Protein AF-A0A7X7BAK9-F1 (afdb_monomer)

Sequence (176 aa):
MTFFARQEAARRRTRVLLVYYAAAVVLIVCAFYLASRAIVALVTESARDESREMSGRGRASIQVFAWDPLWLLVTAGVSAAVIGGGTLYRRASLAEGGAAVARSAGGREIVSGRADGFLERRLLNIVEEVALASGVPVPRVFVLEQEPGINAFAAGFSLHDAAVTVTRGALERLTR

Radius of gyration: 28.17 Å; Cα contacts (8 Å, |Δi|>4): 163; chains: 1; bounding box: 62×34×82 Å

Foldseek 3Di:
DDPVVVVVVVVVVVVVVVVVVVVVLVVVLVVVLLVVLVVVLVVVVVVCVVPDPDDDDDPSPPRSPPDDPVSSCVSVVVSCCVVVVVVVVVCVCCVLKFVSVCVVVVWDWDDPVRQDDDLSNVVQVVLVVVCVVVVAPRATETEAAPDLDFDKDWIGPDRVSIYIYTYPNNSPVPPD

pLDDT: mean 79.22, std 14.95, range [40.81, 96.19]

Structure (mmCIF, N/CA/C/O backbone):
data_AF-A0A7X7BAK9-F1
#
_entry.id   AF-A0A7X7BAK9-F1
#
loop_
_atom_site.group_PDB
_atom_site.id
_atom_site.type_symbol
_atom_site.label_atom_id
_atom_site.label_alt_id
_atom_site.label_comp_id
_atom_site.label_asym_id
_atom_site.label_entity_id
_atom_site.label_seq_id
_atom_site.pdbx_PDB_ins_code
_atom_site.Cartn_x
_atom_site.Cartn_y
_atom_site.Cartn_z
_atom_site.occupancy
_atom_site.B_iso_or_equiv
_atom_site.auth_seq_id
_atom_site.auth_comp_id
_atom_site.auth_asym_id
_atom_site.auth_atom_id
_atom_site.pdbx_PDB_model_num
ATOM 1 N N . MET A 1 1 ? -28.292 -7.022 -6.785 1.00 49.88 1 MET A N 1
ATOM 2 C CA . MET A 1 1 ? -27.016 -7.366 -7.459 1.00 49.88 1 MET A CA 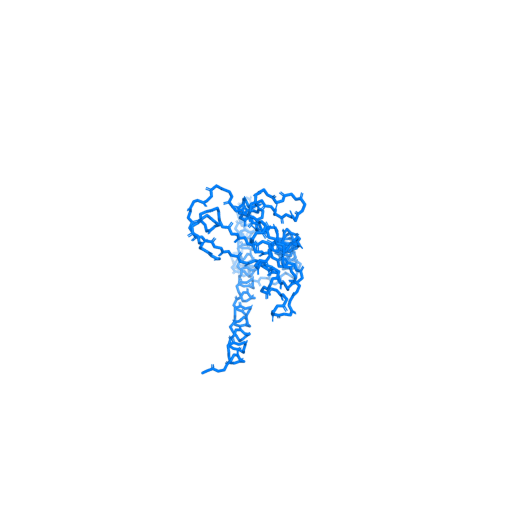1
ATOM 3 C C . MET A 1 1 ? -26.162 -8.184 -6.498 1.00 49.88 1 MET A C 1
ATOM 5 O O . MET A 1 1 ? -25.960 -7.733 -5.379 1.00 49.88 1 MET A O 1
ATOM 9 N N . THR A 1 2 ? -25.723 -9.380 -6.892 1.00 63.78 2 THR A N 1
ATOM 10 C CA . THR A 1 2 ? -25.010 -10.347 -6.034 1.00 63.78 2 THR A CA 1
ATOM 11 C C . THR A 1 2 ? -23.509 -10.028 -5.920 1.00 63.78 2 THR A C 1
ATOM 13 O O . THR A 1 2 ? -22.900 -9.512 -6.856 1.00 63.78 2 THR A O 1
ATOM 16 N N . PHE A 1 3 ? -22.900 -10.330 -4.767 1.00 65.94 3 PHE A N 1
ATOM 17 C CA . PHE A 1 3 ? -21.479 -10.088 -4.440 1.00 65.94 3 PHE A CA 1
ATOM 18 C C . PHE A 1 3 ? -20.498 -10.626 -5.505 1.00 65.94 3 PHE A C 1
ATOM 20 O O . PHE A 1 3 ? -19.506 -9.973 -5.833 1.00 65.94 3 PHE A O 1
ATOM 27 N N . PHE A 1 4 ? -20.836 -11.755 -6.129 1.00 63.31 4 PHE A N 1
ATOM 28 C CA . PHE A 1 4 ? -20.044 -12.393 -7.185 1.00 63.31 4 PHE A CA 1
ATOM 29 C C . PHE A 1 4 ? -19.929 -11.551 -8.468 1.00 63.31 4 PHE A C 1
ATOM 31 O O . PHE A 1 4 ? -18.852 -11.480 -9.060 1.00 63.31 4 PHE A O 1
ATOM 38 N N . ALA A 1 5 ? -20.975 -10.803 -8.838 1.00 65.88 5 ALA A N 1
ATOM 39 C CA . ALA A 1 5 ? -20.940 -9.923 -10.010 1.00 65.88 5 ALA A CA 1
ATOM 40 C C . ALA A 1 5 ? -19.950 -8.752 -9.836 1.00 65.88 5 ALA A C 1
ATOM 42 O O . ALA A 1 5 ? -19.354 -8.282 -10.808 1.00 65.88 5 ALA A O 1
ATOM 43 N N . ARG A 1 6 ? -19.712 -8.297 -8.592 1.00 61.19 6 ARG A N 1
ATOM 44 C CA . ARG A 1 6 ? -18.694 -7.270 -8.300 1.00 61.19 6 ARG A CA 1
ATOM 45 C C . ARG A 1 6 ? -17.269 -7.820 -8.432 1.00 61.19 6 ARG A C 1
ATOM 47 O O . ARG A 1 6 ? -16.398 -7.104 -8.922 1.00 61.19 6 ARG A O 1
ATOM 54 N N . GLN A 1 7 ? -17.029 -9.081 -8.060 1.00 60.50 7 GLN A N 1
ATOM 55 C CA . GLN A 1 7 ? -15.714 -9.716 -8.217 1.00 60.50 7 GLN A CA 1
ATOM 56 C C . GLN A 1 7 ? -15.350 -9.959 -9.690 1.00 60.50 7 GLN A C 1
ATOM 58 O O . GLN A 1 7 ? -14.201 -9.738 -10.080 1.00 60.50 7 GLN A O 1
ATOM 63 N N . GLU A 1 8 ? -16.307 -10.355 -10.531 1.00 60.88 8 GLU A N 1
ATOM 64 C CA . GLU A 1 8 ? -16.066 -10.529 -11.970 1.00 60.88 8 GLU A CA 1
ATOM 65 C C . GLU A 1 8 ? -15.833 -9.196 -12.693 1.00 60.88 8 GLU A C 1
ATOM 67 O O . GLU A 1 8 ? -14.899 -9.077 -13.495 1.00 6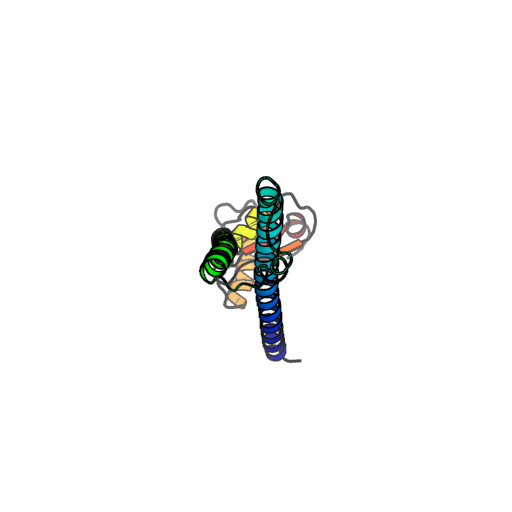0.88 8 GLU A O 1
ATOM 72 N N . ALA A 1 9 ? -16.609 -8.159 -12.355 1.00 62.00 9 ALA A N 1
ATOM 73 C CA . ALA A 1 9 ? -16.413 -6.814 -12.893 1.00 62.00 9 ALA A CA 1
ATOM 74 C C . ALA A 1 9 ? -15.030 -6.239 -12.534 1.00 62.00 9 ALA A C 1
ATOM 76 O O . ALA A 1 9 ? -14.388 -5.603 -13.378 1.00 62.00 9 ALA A O 1
ATOM 77 N N . ALA A 1 10 ? -14.539 -6.507 -11.317 1.00 58.44 10 ALA A N 1
ATOM 78 C CA . ALA A 1 10 ? -13.206 -6.100 -10.882 1.00 58.44 10 ALA A CA 1
ATOM 79 C C . ALA A 1 10 ? -12.104 -6.774 -11.720 1.00 58.44 10 ALA A C 1
ATOM 81 O O . ALA A 1 10 ? -11.249 -6.085 -12.274 1.00 58.44 10 ALA A O 1
ATOM 82 N N . ARG A 1 11 ? -12.172 -8.100 -11.922 1.00 67.19 11 ARG A N 1
ATOM 83 C CA . ARG A 1 11 ? -11.169 -8.842 -12.715 1.00 67.19 11 ARG A CA 1
ATOM 84 C C . ARG A 1 11 ? -11.122 -8.396 -14.178 1.00 67.19 11 ARG A C 1
ATOM 86 O O . ARG A 1 11 ? -10.038 -8.295 -14.756 1.00 67.19 11 ARG A O 1
ATOM 93 N N . ARG A 1 12 ? -12.280 -8.109 -14.788 1.00 70.06 12 ARG A N 1
ATOM 94 C CA . ARG A 1 12 ? -12.350 -7.668 -16.192 1.00 70.06 12 ARG A CA 1
ATOM 95 C C . ARG A 1 12 ? -11.688 -6.304 -16.389 1.00 70.06 12 ARG A C 1
ATOM 97 O O . ARG A 1 12 ? -10.954 -6.127 -17.358 1.00 70.06 12 ARG A O 1
ATOM 104 N N . ARG A 1 13 ? -11.885 -5.364 -15.455 1.00 73.00 13 ARG A N 1
ATOM 105 C CA . ARG A 1 13 ? -11.230 -4.045 -15.502 1.00 73.00 13 ARG A CA 1
ATOM 106 C C . ARG A 1 13 ? -9.724 -4.141 -15.271 1.00 73.00 13 ARG A C 1
ATOM 108 O O . ARG A 1 13 ? -8.980 -3.497 -16.003 1.00 73.00 13 ARG A O 1
ATOM 115 N N . THR A 1 14 ? -9.262 -4.991 -14.351 1.00 80.25 14 THR A N 1
ATOM 116 C CA . THR A 1 14 ? -7.820 -5.213 -14.143 1.00 80.25 14 THR A CA 1
ATOM 117 C C . THR A 1 14 ? -7.139 -5.736 -15.407 1.00 80.25 14 THR A C 1
ATOM 119 O O . THR A 1 14 ? -6.076 -5.242 -15.764 1.00 80.25 14 THR A O 1
ATOM 122 N N . ARG A 1 15 ? -7.759 -6.676 -16.138 1.00 78.94 15 ARG A N 1
ATOM 123 C CA . ARG A 1 15 ? -7.203 -7.169 -17.414 1.00 78.94 15 ARG A CA 1
ATOM 124 C C . ARG A 1 15 ? -7.077 -6.067 -18.463 1.00 78.94 15 ARG A C 1
ATOM 126 O O . ARG A 1 15 ? -6.040 -5.969 -19.103 1.00 78.94 15 ARG A O 1
ATOM 133 N N . VAL A 1 16 ? -8.097 -5.224 -18.614 1.00 84.69 16 VAL A N 1
ATOM 134 C CA . VAL A 1 16 ? -8.057 -4.096 -19.561 1.00 84.69 16 VAL A CA 1
ATOM 135 C C . VAL A 1 16 ? -6.962 -3.094 -19.181 1.00 84.69 16 VAL A C 1
ATOM 137 O O . VAL A 1 16 ? -6.202 -2.664 -20.042 1.00 84.69 16 VAL A O 1
ATOM 140 N N . LEU A 1 17 ? -6.822 -2.775 -17.891 1.00 84.44 17 LEU A N 1
ATOM 141 C CA . LEU A 1 17 ? -5.752 -1.900 -17.399 1.00 84.44 17 LEU A CA 1
ATOM 142 C C . LEU A 1 17 ? -4.358 -2.491 -17.645 1.00 84.44 17 LEU A C 1
ATOM 144 O O . LEU A 1 17 ? -3.455 -1.760 -18.038 1.00 84.44 17 LEU A O 1
ATOM 148 N N . LEU A 1 18 ? -4.188 -3.805 -17.473 1.00 81.31 18 LEU A N 1
ATOM 149 C CA . LEU A 1 18 ? -2.932 -4.490 -17.787 1.00 81.31 18 LEU A CA 1
ATOM 150 C C . LEU A 1 18 ? -2.605 -4.439 -19.283 1.00 81.31 18 LEU A C 1
ATOM 152 O O . LEU A 1 18 ? -1.447 -4.233 -19.634 1.00 81.31 18 LEU A O 1
ATOM 156 N N . VAL A 1 19 ? -3.606 -4.573 -20.160 1.00 87.31 19 VAL A N 1
ATOM 157 C CA . VAL A 1 19 ? -3.420 -4.422 -21.613 1.00 87.31 19 VAL A CA 1
ATOM 158 C C . VAL A 1 19 ? -2.988 -2.997 -21.961 1.00 87.31 19 VAL A C 1
ATOM 160 O O . VAL A 1 19 ? -2.016 -2.830 -22.692 1.00 87.31 19 VAL A O 1
ATOM 163 N N . TYR A 1 20 ? -3.639 -1.970 -21.401 1.00 88.06 20 TYR A N 1
ATOM 164 C CA . TYR A 1 20 ? -3.221 -0.580 -21.614 1.00 88.06 20 TYR A CA 1
ATOM 165 C C . TYR A 1 20 ? -1.818 -0.301 -21.076 1.00 88.06 20 TYR A C 1
ATOM 167 O O . TYR A 1 20 ? -1.039 0.378 -21.739 1.00 88.06 20 TYR A O 1
ATOM 175 N N . TYR A 1 21 ? -1.472 -0.851 -19.912 1.00 83.75 21 TYR A N 1
ATOM 176 C CA . TYR A 1 21 ? -0.132 -0.724 -19.347 1.00 83.75 21 TYR A CA 1
ATOM 177 C C . TYR A 1 21 ? 0.925 -1.375 -20.247 1.00 83.75 21 TYR A C 1
ATOM 179 O O . TYR A 1 21 ? 1.931 -0.744 -20.563 1.00 83.75 21 TYR A O 1
ATOM 187 N N . ALA A 1 22 ? 0.682 -2.600 -20.722 1.00 83.12 22 ALA A N 1
ATOM 188 C CA . ALA A 1 22 ? 1.585 -3.281 -21.646 1.00 83.12 22 ALA A CA 1
ATOM 189 C C . ALA A 1 22 ? 1.742 -2.504 -22.964 1.00 83.12 22 ALA A C 1
ATOM 191 O O . ALA A 1 22 ? 2.864 -2.299 -23.423 1.00 83.12 22 ALA A O 1
ATOM 192 N N . ALA A 1 23 ? 0.639 -2.007 -23.535 1.00 88.44 23 ALA A N 1
ATOM 193 C CA . ALA A 1 23 ? 0.670 -1.173 -24.733 1.00 88.44 23 ALA A CA 1
ATOM 194 C C . ALA A 1 23 ? 1.472 0.122 -24.512 1.00 88.44 23 ALA A C 1
ATOM 196 O O . ALA A 1 23 ? 2.296 0.479 -25.351 1.00 88.44 23 ALA A O 1
ATOM 197 N N . ALA A 1 24 ? 1.291 0.791 -23.369 1.00 83.69 24 ALA A N 1
ATOM 198 C CA . ALA A 1 24 ? 2.047 1.989 -23.015 1.00 83.69 24 ALA A CA 1
ATOM 199 C C . ALA A 1 24 ? 3.551 1.703 -22.889 1.00 83.69 24 ALA A C 1
ATOM 201 O O . ALA A 1 24 ? 4.357 2.458 -23.426 1.00 83.69 24 ALA A O 1
ATOM 202 N N . VAL A 1 25 ? 3.942 0.597 -22.246 1.00 80.50 25 VAL A N 1
ATOM 203 C CA . VAL A 1 25 ? 5.353 0.188 -22.140 1.00 80.50 25 VAL A CA 1
ATOM 204 C C . VAL A 1 25 ? 5.958 -0.057 -23.523 1.00 80.50 25 VAL A C 1
ATOM 206 O O . VAL A 1 25 ? 7.039 0.452 -23.805 1.00 80.50 25 VAL A O 1
ATOM 209 N N . VAL A 1 26 ? 5.257 -0.774 -24.407 1.00 82.62 26 VAL A N 1
ATOM 210 C CA . VAL A 1 26 ? 5.724 -1.019 -25.783 1.00 82.62 26 VAL A CA 1
ATOM 211 C C . VAL A 1 26 ? 5.894 0.295 -26.547 1.00 82.62 26 VAL A C 1
ATOM 213 O O . VAL A 1 26 ? 6.939 0.511 -27.155 1.00 82.62 26 VAL A O 1
ATOM 216 N N . LEU A 1 27 ? 4.914 1.201 -26.472 1.00 85.50 27 LEU A N 1
ATOM 217 C CA . LEU A 1 27 ? 4.990 2.512 -27.122 1.00 85.50 27 LEU A CA 1
ATOM 218 C C . LEU A 1 27 ? 6.167 3.345 -26.608 1.00 85.50 27 LEU A C 1
ATOM 220 O O . LEU A 1 27 ? 6.866 3.957 -27.411 1.00 85.50 27 LEU A O 1
ATOM 224 N N . ILE A 1 28 ? 6.415 3.337 -25.295 1.00 81.69 28 ILE A N 1
ATOM 225 C CA . ILE A 1 28 ? 7.562 4.020 -24.689 1.00 81.69 28 ILE A CA 1
ATOM 226 C C . ILE A 1 28 ? 8.867 3.430 -25.229 1.00 81.69 28 ILE A C 1
ATOM 228 O O . ILE A 1 28 ? 9.713 4.183 -25.696 1.00 81.69 28 ILE A O 1
ATOM 232 N N . VAL A 1 29 ? 9.025 2.104 -25.238 1.00 78.69 29 VAL A N 1
ATOM 233 C CA . VAL A 1 29 ? 10.238 1.452 -25.766 1.00 78.69 29 VAL A CA 1
ATOM 234 C C . VAL A 1 29 ? 10.452 1.797 -27.243 1.00 78.69 29 VAL A C 1
ATOM 236 O O . VAL A 1 29 ? 11.560 2.169 -27.628 1.00 78.69 29 VAL A O 1
ATOM 239 N N . CYS A 1 30 ? 9.399 1.756 -28.066 1.00 78.88 30 CYS A N 1
ATOM 240 C CA . CYS A 1 30 ? 9.473 2.160 -29.471 1.00 78.88 30 CYS A CA 1
ATOM 241 C C . CYS A 1 30 ? 9.857 3.638 -29.630 1.00 78.88 30 CYS A C 1
ATOM 243 O O . CYS A 1 30 ? 10.709 3.959 -30.455 1.00 78.88 30 CYS A O 1
ATOM 245 N N . ALA A 1 31 ? 9.267 4.535 -28.836 1.00 81.31 31 ALA A N 1
ATOM 246 C CA . ALA A 1 31 ? 9.579 5.960 -28.870 1.00 81.31 31 ALA A CA 1
ATOM 247 C C . ALA A 1 31 ? 11.033 6.230 -28.460 1.00 81.31 31 ALA A C 1
ATOM 249 O O . ALA A 1 31 ? 11.727 6.976 -29.148 1.00 81.31 31 ALA A O 1
ATOM 250 N N . PHE A 1 32 ? 11.519 5.581 -27.397 1.00 82.25 32 PHE A N 1
ATOM 251 C CA . PHE A 1 32 ? 12.915 5.674 -26.966 1.00 82.25 32 PHE A CA 1
ATOM 252 C C . PHE A 1 32 ? 13.877 5.151 -28.035 1.00 82.25 32 PHE A C 1
ATOM 254 O O . PHE A 1 32 ? 14.872 5.813 -28.315 1.00 82.25 32 PHE A O 1
ATOM 261 N N . TYR A 1 33 ? 13.566 4.016 -28.668 1.00 77.56 33 TYR A N 1
ATOM 262 C CA . TYR A 1 33 ? 14.367 3.468 -29.764 1.00 77.56 33 TYR A CA 1
ATOM 263 C C . TYR A 1 33 ? 14.435 4.427 -30.961 1.00 77.56 33 TYR A C 1
ATOM 265 O O . TYR A 1 33 ? 15.514 4.701 -31.484 1.00 77.56 33 TYR A O 1
ATOM 273 N N . LEU A 1 34 ? 13.294 4.978 -31.390 1.00 80.56 34 LEU A N 1
ATOM 274 C CA . LEU A 1 34 ? 13.249 5.939 -32.495 1.00 80.56 34 LEU A CA 1
ATOM 275 C C . LEU A 1 34 ? 14.004 7.229 -32.151 1.00 80.56 34 LEU A C 1
ATOM 277 O O . LEU A 1 34 ? 14.770 7.723 -32.977 1.00 80.56 34 LEU A O 1
ATOM 281 N N . ALA A 1 35 ? 13.836 7.745 -30.932 1.00 81.31 35 ALA A N 1
ATOM 282 C CA . ALA A 1 35 ? 14.521 8.944 -30.463 1.00 81.31 35 ALA A CA 1
ATOM 283 C C . ALA A 1 35 ? 16.040 8.742 -30.388 1.00 81.31 35 ALA A C 1
ATOM 285 O O . ALA A 1 35 ? 16.789 9.570 -30.905 1.00 81.31 35 ALA A O 1
ATOM 286 N N . SER A 1 36 ? 16.517 7.630 -29.816 1.00 73.00 36 SER A N 1
ATOM 287 C CA . SER A 1 36 ? 17.954 7.345 -29.740 1.00 73.00 36 SER A CA 1
ATOM 288 C C . SER A 1 36 ? 18.572 7.205 -31.132 1.00 73.00 36 SER A C 1
ATOM 290 O O . SER A 1 36 ? 19.653 7.730 -31.388 1.00 73.00 36 SER A O 1
ATOM 292 N N . ARG A 1 37 ? 17.861 6.561 -32.067 1.00 73.88 37 ARG A N 1
ATOM 293 C CA . ARG A 1 37 ? 18.283 6.409 -33.468 1.00 73.88 37 ARG A CA 1
ATOM 294 C C . ARG A 1 37 ? 18.308 7.740 -34.214 1.00 73.88 37 ARG A C 1
ATOM 296 O O . ARG A 1 37 ? 19.242 7.969 -34.977 1.00 73.88 37 ARG A O 1
ATOM 303 N N . ALA A 1 38 ? 17.324 8.609 -33.985 1.00 77.94 38 ALA A N 1
ATOM 304 C CA . ALA A 1 38 ? 17.284 9.950 -34.560 1.00 77.94 38 ALA A CA 1
ATOM 305 C C . ALA A 1 38 ? 18.437 10.822 -34.039 1.00 77.94 38 ALA A C 1
ATOM 307 O O . ALA A 1 38 ? 19.107 11.474 -34.832 1.00 77.94 38 ALA A O 1
ATOM 308 N N . ILE A 1 39 ? 18.728 10.775 -32.733 1.00 79.31 39 ILE A N 1
ATOM 309 C CA . ILE A 1 39 ? 19.853 11.507 -32.132 1.00 79.31 39 ILE A CA 1
ATOM 310 C C . ILE A 1 39 ? 21.184 11.026 -32.715 1.00 79.31 39 ILE A C 1
ATOM 312 O O . ILE A 1 39 ? 21.982 11.844 -33.160 1.00 79.31 39 ILE A O 1
ATOM 316 N N . VAL A 1 40 ? 21.423 9.711 -32.773 1.00 74.38 40 VAL A N 1
ATOM 317 C CA . VAL A 1 40 ? 22.659 9.164 -33.361 1.00 74.38 40 VAL A CA 1
ATOM 318 C C . VAL A 1 40 ? 22.782 9.535 -34.839 1.00 74.38 40 VAL A C 1
ATOM 320 O O . VAL A 1 40 ? 23.876 9.880 -35.280 1.00 74.38 40 VAL A O 1
ATOM 323 N N . ALA A 1 41 ? 21.688 9.511 -35.607 1.00 72.06 41 ALA A N 1
ATOM 324 C CA . ALA A 1 41 ? 21.695 9.966 -36.996 1.00 72.06 41 ALA A CA 1
ATOM 325 C C . ALA A 1 41 ? 22.090 11.449 -37.098 1.00 72.06 41 ALA A C 1
ATOM 327 O O . ALA A 1 41 ? 23.013 11.772 -37.835 1.00 72.06 41 ALA A O 1
ATOM 328 N N . LEU A 1 42 ? 21.486 12.330 -36.295 1.00 72.81 42 LEU A N 1
ATOM 329 C CA . LEU A 1 42 ? 21.809 13.762 -36.288 1.00 72.81 42 LEU A CA 1
ATOM 330 C C . LEU A 1 42 ? 23.262 14.036 -35.857 1.00 72.81 42 LEU A C 1
ATOM 332 O O . LEU A 1 42 ? 23.928 14.868 -36.468 1.00 72.81 42 LEU A O 1
ATOM 336 N N . VAL A 1 43 ? 23.780 13.318 -34.852 1.00 73.31 43 VAL A N 1
ATOM 337 C CA . VAL A 1 43 ? 25.173 13.443 -34.372 1.00 73.31 43 VAL A CA 1
ATOM 338 C C . VAL A 1 43 ? 26.178 12.904 -35.394 1.00 73.31 43 VAL A C 1
ATOM 340 O O . VAL A 1 43 ? 27.217 13.510 -35.631 1.00 73.31 43 VAL A O 1
ATOM 343 N N . THR A 1 44 ? 25.885 11.768 -36.030 1.00 66.75 44 THR A N 1
ATOM 344 C CA . THR A 1 44 ? 26.772 11.205 -37.061 1.00 66.75 44 THR A CA 1
ATOM 345 C C . THR A 1 44 ? 26.726 11.984 -38.372 1.00 66.75 44 THR A C 1
ATOM 347 O O . THR A 1 44 ? 27.719 11.970 -39.092 1.00 66.75 44 THR A O 1
ATOM 350 N N . GLU A 1 45 ? 25.629 12.676 -38.693 1.00 61.47 45 GLU A N 1
ATOM 351 C CA . GLU A 1 45 ? 25.600 13.636 -39.802 1.00 61.47 45 GLU A CA 1
ATOM 352 C C . GLU A 1 45 ? 26.391 14.907 -39.480 1.00 61.47 45 GLU A C 1
ATOM 354 O O . GLU A 1 45 ? 27.223 15.305 -40.288 1.00 61.47 45 GLU A O 1
ATOM 359 N N . SER A 1 46 ? 26.247 15.469 -38.277 1.00 57.28 46 SER A N 1
ATOM 360 C CA . SER A 1 46 ? 27.032 16.644 -37.857 1.00 57.28 46 SER A CA 1
ATOM 361 C C . SER A 1 46 ? 28.534 16.358 -37.697 1.00 57.28 46 SER A C 1
ATOM 363 O O . SER A 1 46 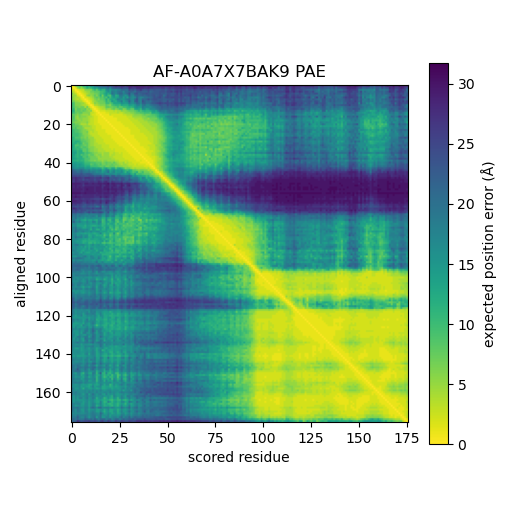? 29.347 17.235 -37.963 1.00 57.28 46 SER A O 1
ATOM 365 N N . ALA A 1 47 ? 28.934 15.126 -37.365 1.00 54.06 47 ALA A N 1
ATOM 366 C CA . ALA A 1 47 ? 30.340 14.699 -37.378 1.00 54.06 47 ALA A CA 1
ATOM 367 C C . ALA A 1 47 ? 30.886 14.359 -38.785 1.00 54.06 47 ALA A C 1
ATOM 369 O O . ALA A 1 47 ? 32.095 14.227 -38.964 1.00 54.06 47 ALA A O 1
ATOM 370 N N . ARG A 1 48 ? 30.020 14.176 -39.794 1.00 52.25 48 ARG A N 1
ATOM 371 C CA . ARG A 1 48 ? 30.426 13.897 -41.188 1.00 52.25 48 ARG A CA 1
ATOM 372 C C . ARG A 1 48 ? 30.691 15.164 -42.004 1.00 52.25 48 ARG A C 1
ATOM 374 O O . ARG A 1 48 ? 31.322 15.050 -43.055 1.00 52.25 48 ARG A O 1
ATOM 381 N N . ASP A 1 49 ? 30.265 16.332 -41.523 1.00 49.47 49 ASP A N 1
ATOM 382 C CA . ASP A 1 49 ? 30.449 17.618 -42.211 1.00 49.47 49 ASP A CA 1
ATOM 383 C C . ASP A 1 49 ? 31.922 18.065 -42.312 1.00 49.47 49 ASP A C 1
ATOM 385 O O . ASP A 1 49 ? 32.254 18.830 -43.211 1.00 49.47 49 ASP A O 1
ATOM 389 N N . GLU A 1 50 ? 32.848 17.534 -41.500 1.00 49.19 50 GLU A N 1
ATOM 390 C CA . GLU A 1 50 ? 34.283 17.860 -41.632 1.00 49.19 50 GLU A CA 1
ATOM 391 C C . GLU A 1 50 ? 35.020 17.084 -42.744 1.00 49.19 50 GLU A C 1
ATOM 393 O O . GLU A 1 50 ? 36.164 17.402 -43.052 1.00 49.19 50 GLU A O 1
ATOM 398 N N . SER A 1 51 ? 34.415 16.064 -43.370 1.00 46.88 51 SER A N 1
ATOM 399 C CA . SER A 1 51 ? 35.155 15.151 -44.269 1.00 46.88 51 SER A CA 1
ATOM 400 C C . SER A 1 51 ? 34.473 14.819 -45.601 1.00 46.88 51 SER A C 1
ATOM 402 O O . SER A 1 51 ? 34.892 13.881 -46.282 1.00 46.88 51 SER A O 1
ATOM 404 N N . ARG A 1 52 ? 33.429 15.556 -46.011 1.00 47.19 52 ARG A N 1
ATOM 405 C CA . ARG A 1 52 ? 32.596 15.158 -47.162 1.00 47.19 52 ARG A CA 1
ATOM 406 C C . ARG A 1 52 ? 32.287 16.243 -48.195 1.00 47.19 52 ARG A C 1
ATOM 408 O O . ARG A 1 52 ? 31.229 16.211 -48.826 1.00 47.19 52 ARG A O 1
ATOM 415 N N . GLU A 1 53 ? 33.258 17.101 -48.499 1.00 45.34 53 GLU A N 1
ATOM 416 C CA . GLU A 1 53 ? 33.389 17.532 -49.893 1.00 45.34 53 GLU A CA 1
ATOM 417 C C . GLU A 1 53 ? 33.682 16.276 -50.735 1.00 45.34 53 GLU A C 1
ATOM 419 O O . GLU A 1 53 ? 34.637 15.554 -50.472 1.00 45.34 53 GLU A O 1
ATOM 424 N N . MET A 1 54 ? 32.846 15.992 -51.739 1.00 46.59 54 MET A N 1
ATOM 425 C CA . MET A 1 54 ? 33.047 14.940 -52.753 1.00 46.59 54 MET A CA 1
ATOM 426 C C . MET A 1 54 ? 32.564 13.507 -52.426 1.00 46.59 54 MET A C 1
ATOM 428 O O . MET A 1 54 ? 33.341 12.558 -52.422 1.00 46.59 54 MET A O 1
ATOM 432 N N . SER A 1 55 ? 31.250 13.288 -52.280 1.00 40.81 55 SER A N 1
ATOM 433 C CA . SER A 1 55 ? 30.539 12.243 -53.062 1.00 40.81 55 SER A CA 1
ATOM 434 C C . SER A 1 55 ? 29.101 12.008 -52.599 1.00 40.81 55 SER A C 1
ATOM 436 O O . SER A 1 55 ? 28.855 11.505 -51.502 1.00 40.81 55 SER A O 1
ATOM 438 N N . GLY A 1 56 ? 28.169 12.238 -53.529 1.00 42.97 56 GLY A N 1
ATOM 439 C CA . GLY A 1 56 ? 26.961 11.424 -53.675 1.00 42.97 56 GLY A CA 1
ATOM 440 C C . GLY A 1 56 ? 25.794 11.741 -52.741 1.00 42.97 56 GLY A C 1
ATOM 441 O O . GLY A 1 56 ? 25.518 10.994 -51.804 1.00 42.97 56 GLY A O 1
ATOM 442 N N . ARG A 1 57 ? 25.030 12.784 -53.090 1.00 52.06 57 ARG A N 1
ATOM 443 C CA . ARG A 1 57 ? 23.616 12.950 -52.711 1.00 52.06 57 ARG A CA 1
ATOM 444 C C . ARG A 1 57 ? 22.841 11.664 -53.033 1.00 52.06 57 ARG A C 1
ATOM 446 O O . ARG A 1 57 ? 22.747 11.298 -54.199 1.00 52.06 57 ARG A O 1
ATOM 453 N N . GLY A 1 58 ? 22.257 11.009 -52.025 1.00 47.50 58 GLY A N 1
ATOM 454 C CA . GLY A 1 58 ? 21.241 9.977 -52.282 1.00 47.50 58 GLY A CA 1
ATOM 455 C C . GLY A 1 58 ? 20.917 8.954 -51.189 1.00 47.50 58 GLY A C 1
ATOM 456 O O . GLY A 1 58 ? 20.044 8.128 -51.429 1.00 47.50 58 GLY A O 1
ATOM 457 N N . ARG A 1 59 ? 21.571 8.936 -50.015 1.00 46.56 59 ARG A N 1
ATOM 458 C CA . ARG A 1 59 ? 21.366 7.838 -49.033 1.00 46.56 59 ARG A CA 1
ATOM 459 C C . ARG A 1 59 ? 21.248 8.236 -47.553 1.00 46.56 59 ARG A C 1
ATOM 461 O O . ARG A 1 59 ? 21.363 7.374 -46.691 1.00 46.56 59 ARG A O 1
ATOM 468 N N . ALA A 1 60 ? 20.985 9.503 -47.247 1.00 50.56 60 ALA A N 1
ATOM 469 C CA . ALA A 1 60 ? 20.880 9.978 -45.860 1.00 50.56 60 ALA A CA 1
ATOM 470 C C . ALA A 1 60 ? 19.529 9.654 -45.175 1.00 50.56 60 ALA A C 1
ATOM 472 O O . ALA A 1 60 ? 19.461 9.484 -43.963 1.00 50.56 60 ALA A O 1
ATOM 473 N N . SER A 1 61 ? 18.437 9.493 -45.930 1.00 47.41 61 SER A N 1
ATOM 474 C CA . SER A 1 61 ? 17.075 9.490 -45.366 1.00 47.41 61 SER A CA 1
ATOM 475 C C . SER A 1 61 ? 16.509 8.125 -44.936 1.00 47.41 61 SER A C 1
ATOM 477 O O . SER A 1 61 ? 15.409 8.076 -44.394 1.00 47.41 61 SER A O 1
ATOM 479 N N . ILE A 1 62 ? 17.229 7.009 -45.121 1.00 45.53 62 ILE A N 1
ATOM 480 C CA . ILE A 1 62 ? 16.725 5.645 -44.820 1.00 45.53 62 ILE A CA 1
ATOM 481 C C . ILE A 1 62 ? 17.691 4.875 -43.909 1.00 45.53 62 ILE A C 1
ATOM 483 O O . ILE A 1 62 ? 17.878 3.671 -44.044 1.00 45.53 62 ILE A O 1
ATOM 487 N N . GLN A 1 63 ? 18.354 5.550 -42.970 1.00 51.69 63 GLN A N 1
ATOM 488 C CA . GLN A 1 63 ? 19.099 4.840 -41.926 1.00 51.69 63 GLN A CA 1
ATOM 489 C C . GLN A 1 63 ? 18.435 4.877 -40.562 1.00 51.69 63 GLN A C 1
ATOM 491 O O . GLN A 1 63 ? 18.834 4.056 -39.753 1.00 51.69 63 GLN A O 1
ATOM 496 N N . VAL A 1 64 ? 17.392 5.680 -40.303 1.00 50.72 64 VAL A N 1
ATOM 497 C CA . VAL A 1 64 ? 16.639 5.683 -39.020 1.00 50.72 64 VAL A CA 1
ATOM 498 C C . VAL A 1 64 ? 15.771 4.422 -38.837 1.00 50.72 64 VAL A C 1
ATOM 500 O O . VAL A 1 64 ? 15.453 4.050 -37.712 1.00 50.72 64 VAL A O 1
ATOM 503 N N . PHE A 1 65 ? 15.472 3.704 -39.929 1.00 54.38 65 PHE A N 1
ATOM 504 C CA . PHE A 1 65 ? 14.727 2.433 -39.930 1.00 54.38 65 PHE A CA 1
ATOM 505 C C . PHE A 1 65 ? 15.587 1.196 -40.266 1.00 54.38 65 PHE A C 1
ATOM 507 O O . PHE A 1 65 ? 15.072 0.108 -40.482 1.00 54.38 65 PHE A O 1
ATOM 514 N N . ALA A 1 66 ? 16.915 1.314 -40.324 1.00 60.09 66 ALA A N 1
ATOM 515 C CA . ALA A 1 66 ? 17.781 0.132 -40.323 1.00 60.09 66 ALA A CA 1
ATOM 516 C C . ALA A 1 66 ? 17.521 -0.707 -39.051 1.00 60.09 66 ALA A C 1
ATOM 518 O O . ALA A 1 66 ? 17.834 -0.277 -37.939 1.00 60.09 66 ALA A O 1
ATOM 519 N N . TRP A 1 67 ? 16.879 -1.863 -39.209 1.00 59.53 67 TRP A N 1
ATOM 520 C CA . TRP A 1 67 ? 16.693 -2.839 -38.140 1.00 59.53 67 TRP A CA 1
ATOM 521 C C . TRP A 1 67 ? 18.068 -3.288 -37.641 1.00 59.53 67 TRP A C 1
ATOM 523 O O . TRP A 1 67 ? 18.785 -3.990 -38.348 1.00 59.53 67 TRP A O 1
ATOM 533 N N . ASP A 1 68 ? 18.431 -2.864 -36.433 1.00 72.31 68 ASP A N 1
ATOM 534 C CA . ASP A 1 68 ? 19.624 -3.332 -35.733 1.00 72.31 68 ASP A CA 1
ATOM 535 C C . ASP A 1 68 ? 19.175 -4.126 -34.494 1.00 72.31 68 ASP A C 1
ATOM 537 O O . ASP A 1 68 ? 18.726 -3.525 -33.506 1.00 72.31 68 ASP A O 1
ATOM 541 N N . PRO A 1 69 ? 19.239 -5.472 -34.552 1.00 75.38 69 PRO A N 1
ATOM 542 C CA . PRO A 1 69 ? 18.817 -6.337 -33.457 1.00 75.38 69 PRO A CA 1
ATOM 543 C C . PRO A 1 69 ? 19.576 -6.070 -32.153 1.00 75.38 69 PRO A C 1
ATOM 545 O O . PRO A 1 69 ? 18.992 -6.206 -31.080 1.00 75.38 69 PRO A O 1
ATOM 548 N N . LEU A 1 70 ? 20.849 -5.662 -32.222 1.00 79.25 70 LEU A N 1
ATOM 549 C CA . LEU A 1 70 ? 21.679 -5.440 -31.039 1.00 79.25 70 LEU A CA 1
ATOM 550 C C . LEU A 1 70 ? 21.240 -4.172 -30.294 1.00 79.25 70 LEU A C 1
ATOM 552 O O . LEU A 1 70 ? 21.038 -4.200 -29.082 1.00 79.25 70 LEU A O 1
ATOM 556 N N . TRP A 1 71 ? 21.022 -3.071 -31.019 1.00 74.56 71 TRP A N 1
ATOM 557 C CA . TRP A 1 71 ? 20.541 -1.809 -30.440 1.00 74.56 71 TRP A CA 1
ATOM 558 C C . TRP A 1 71 ? 19.139 -1.931 -29.839 1.00 74.56 71 TRP A C 1
ATOM 560 O O . TRP A 1 71 ? 18.854 -1.357 -28.783 1.00 74.56 71 TRP A O 1
ATOM 570 N N . LEU A 1 72 ? 18.262 -2.699 -30.493 1.00 75.50 72 LEU A N 1
ATOM 571 C CA . LEU A 1 72 ? 16.938 -3.006 -29.959 1.00 75.50 72 LEU A CA 1
ATOM 572 C C . LEU A 1 72 ? 17.058 -3.819 -28.665 1.00 75.50 72 LEU A C 1
ATOM 574 O O . LEU A 1 72 ? 16.433 -3.465 -27.670 1.00 75.50 72 LEU A O 1
ATOM 578 N N . LEU A 1 73 ? 17.905 -4.853 -28.637 1.00 81.81 73 LEU A N 1
ATOM 579 C CA . LEU A 1 73 ? 18.133 -5.658 -27.435 1.00 81.81 73 LEU A CA 1
ATOM 580 C C . LEU A 1 73 ? 18.706 -4.840 -26.273 1.00 81.81 73 LEU A C 1
ATOM 582 O O . LEU A 1 73 ? 18.254 -5.008 -25.143 1.00 81.81 73 LEU A O 1
ATOM 586 N N . VAL A 1 74 ? 19.652 -3.931 -26.528 1.00 80.38 74 VAL A N 1
ATOM 587 C CA . VAL A 1 74 ? 20.231 -3.070 -25.483 1.00 80.38 74 VAL A CA 1
ATOM 588 C C . VAL A 1 74 ? 19.184 -2.110 -24.922 1.00 80.38 74 VAL A C 1
ATOM 590 O O . VAL A 1 74 ? 19.013 -2.037 -23.708 1.00 80.38 74 VAL A O 1
ATOM 593 N N . THR A 1 75 ? 18.448 -1.399 -25.779 1.00 77.00 75 THR A N 1
ATOM 594 C CA . THR A 1 75 ? 17.413 -0.448 -25.332 1.00 77.00 75 THR A CA 1
ATOM 595 C C . THR A 1 75 ? 16.275 -1.152 -24.597 1.00 77.00 75 THR A C 1
ATOM 597 O O . THR A 1 75 ? 15.919 -0.743 -23.492 1.00 77.00 75 THR A O 1
ATOM 600 N N . ALA A 1 76 ? 15.771 -2.262 -25.142 1.00 79.12 76 ALA A N 1
ATOM 601 C CA . ALA A 1 76 ? 14.768 -3.090 -24.482 1.00 79.12 76 ALA A CA 1
ATOM 602 C C . ALA A 1 76 ? 15.284 -3.655 -23.149 1.00 79.12 76 ALA A C 1
ATOM 604 O O . ALA A 1 76 ? 14.556 -3.636 -22.159 1.00 79.12 76 ALA A O 1
ATOM 605 N N . GLY A 1 77 ? 16.540 -4.105 -23.099 1.00 86.88 77 GLY A N 1
ATOM 606 C CA . GLY A 1 77 ? 17.185 -4.616 -21.892 1.00 86.88 77 GLY A CA 1
ATOM 607 C C . GLY A 1 77 ? 17.319 -3.554 -20.803 1.00 86.88 77 GLY A C 1
ATOM 608 O O . GLY A 1 77 ? 16.951 -3.807 -19.658 1.00 86.88 77 GLY A O 1
ATOM 609 N N . VAL A 1 78 ? 17.764 -2.344 -21.153 1.00 81.81 78 VAL A N 1
ATOM 610 C CA . VAL A 1 78 ? 17.860 -1.212 -20.217 1.00 81.81 78 VAL A CA 1
ATOM 611 C C . VAL A 1 78 ? 16.477 -0.815 -19.706 1.00 81.81 78 VAL A C 1
ATOM 613 O O . VAL A 1 78 ? 16.286 -0.693 -18.496 1.00 81.81 78 VAL A O 1
ATOM 616 N N . SER A 1 79 ? 15.483 -0.671 -20.588 1.00 80.31 79 SER A N 1
ATOM 617 C CA . SER A 1 79 ? 14.109 -0.369 -20.172 1.00 80.31 79 SER A CA 1
ATOM 618 C C . SER A 1 79 ? 13.535 -1.460 -19.263 1.00 80.31 79 SER A C 1
ATOM 620 O O . SER A 1 79 ? 12.955 -1.147 -18.223 1.00 80.31 79 SER A O 1
ATOM 622 N N . ALA A 1 80 ? 13.736 -2.736 -19.602 1.00 83.69 80 ALA A N 1
ATOM 623 C CA . ALA A 1 80 ? 13.295 -3.864 -18.787 1.00 83.69 80 ALA A CA 1
ATOM 624 C C . ALA A 1 80 ? 13.999 -3.900 -17.425 1.00 83.69 80 ALA A C 1
ATOM 626 O O . ALA A 1 80 ? 13.349 -4.173 -16.419 1.00 83.69 80 ALA A O 1
ATOM 627 N N . ALA A 1 81 ? 15.292 -3.575 -17.364 1.00 87.19 81 ALA A N 1
ATOM 628 C CA . ALA A 1 81 ? 16.042 -3.498 -16.116 1.00 87.19 81 ALA A CA 1
ATOM 629 C C . ALA A 1 81 ? 15.539 -2.360 -15.217 1.00 87.19 81 ALA A C 1
ATOM 631 O O . ALA A 1 81 ? 15.345 -2.572 -14.023 1.00 87.19 81 ALA A O 1
ATOM 632 N N . VAL A 1 82 ? 15.255 -1.179 -15.776 1.00 83.19 82 VAL A N 1
ATOM 633 C CA . VAL A 1 82 ? 14.707 -0.040 -15.018 1.00 83.19 82 VAL A CA 1
ATOM 634 C C . VAL A 1 82 ? 13.305 -0.353 -14.494 1.00 83.19 82 VAL A C 1
ATOM 636 O O . VAL A 1 82 ? 13.032 -0.183 -13.305 1.00 83.19 82 VAL A O 1
ATOM 639 N N . ILE A 1 83 ? 12.416 -0.856 -15.356 1.00 82.44 83 ILE A N 1
ATOM 640 C CA . ILE A 1 83 ? 11.039 -1.205 -14.978 1.00 82.44 83 ILE A CA 1
ATOM 641 C C . ILE A 1 83 ? 11.042 -2.363 -13.976 1.00 82.44 83 ILE A C 1
ATOM 643 O O . ILE A 1 83 ? 10.373 -2.291 -12.944 1.00 82.44 83 ILE A O 1
ATOM 647 N N . GLY A 1 84 ? 11.801 -3.421 -14.257 1.00 85.19 84 GLY A N 1
ATOM 648 C CA . GLY A 1 84 ? 11.926 -4.600 -13.407 1.00 85.19 84 GLY A CA 1
ATOM 649 C C . GLY A 1 84 ? 12.536 -4.261 -12.053 1.00 85.19 84 GLY A C 1
ATOM 650 O O . GLY A 1 84 ? 11.970 -4.630 -11.027 1.00 85.19 84 GLY A O 1
ATOM 651 N N . GLY A 1 85 ? 13.620 -3.485 -12.037 1.00 87.31 85 GLY A N 1
ATOM 652 C CA . GLY A 1 85 ? 14.281 -3.007 -10.825 1.00 87.31 85 GLY A CA 1
ATOM 653 C C . GLY A 1 85 ? 13.368 -2.130 -9.973 1.00 87.31 85 GLY A C 1
ATOM 654 O O . GLY A 1 85 ? 13.199 -2.401 -8.787 1.00 87.31 85 GLY A O 1
ATOM 655 N N . GLY A 1 86 ? 12.692 -1.145 -10.574 1.00 79.69 86 GLY A N 1
ATOM 656 C CA . GLY A 1 86 ? 11.717 -0.308 -9.868 1.00 79.69 86 GLY A CA 1
ATOM 657 C C . GLY A 1 86 ? 10.519 -1.105 -9.338 1.00 79.69 86 GLY A C 1
ATOM 658 O O . GLY A 1 86 ? 10.053 -0.873 -8.222 1.00 79.69 86 GLY A O 1
ATOM 659 N N . THR A 1 87 ? 10.050 -2.096 -10.101 1.00 80.94 87 THR A N 1
ATOM 660 C CA . THR A 1 87 ? 8.954 -2.986 -9.690 1.00 80.94 87 THR A CA 1
ATOM 661 C C . THR A 1 87 ? 9.369 -3.889 -8.534 1.00 80.94 87 THR A C 1
ATOM 663 O O . THR A 1 87 ? 8.611 -4.031 -7.577 1.00 80.94 87 THR A O 1
ATOM 666 N N . LEU A 1 88 ? 10.561 -4.487 -8.592 1.00 82.75 88 LEU A N 1
ATOM 667 C CA . LEU A 1 88 ? 11.116 -5.319 -7.523 1.00 82.75 88 LEU A CA 1
ATOM 668 C C . LEU A 1 88 ? 11.356 -4.500 -6.261 1.00 82.75 88 LEU A C 1
ATOM 670 O O . LEU A 1 88 ? 10.938 -4.923 -5.189 1.00 82.75 88 LEU A O 1
ATOM 674 N N . TYR A 1 89 ? 11.933 -3.306 -6.397 1.00 79.75 89 TYR A N 1
ATOM 675 C CA . TYR A 1 89 ? 12.120 -2.376 -5.290 1.00 79.75 89 TYR A CA 1
ATOM 676 C C . TYR A 1 89 ? 10.786 -2.023 -4.632 1.00 79.75 89 TYR A C 1
ATOM 678 O O . TYR A 1 89 ? 10.659 -2.106 -3.416 1.00 79.75 89 TYR A O 1
ATOM 686 N N . ARG A 1 90 ? 9.758 -1.698 -5.426 1.00 70.62 90 ARG A N 1
ATOM 687 C CA . ARG A 1 90 ? 8.436 -1.360 -4.889 1.00 70.62 90 ARG A CA 1
ATOM 688 C C . ARG A 1 90 ? 7.713 -2.562 -4.288 1.00 70.62 90 ARG A C 1
ATOM 690 O O . ARG A 1 90 ? 7.019 -2.419 -3.291 1.00 70.62 90 ARG A O 1
ATOM 697 N N . ARG A 1 91 ? 7.882 -3.758 -4.853 1.00 72.69 91 ARG A N 1
ATOM 698 C CA . ARG A 1 91 ? 7.385 -4.997 -4.237 1.00 72.69 91 ARG A CA 1
ATOM 699 C C . ARG A 1 91 ? 8.083 -5.277 -2.910 1.00 72.69 91 ARG A C 1
ATOM 701 O O . ARG A 1 91 ? 7.405 -5.639 -1.960 1.00 72.69 91 ARG A O 1
ATOM 708 N N . ALA A 1 92 ? 9.397 -5.079 -2.839 1.00 70.75 92 ALA A N 1
ATOM 709 C CA . ALA A 1 92 ? 10.176 -5.267 -1.622 1.00 70.75 92 ALA A CA 1
ATOM 710 C C . ALA A 1 92 ? 9.835 -4.218 -0.553 1.00 70.75 92 ALA A C 1
ATOM 712 O O . ALA A 1 92 ? 9.668 -4.570 0.608 1.00 70.75 92 ALA A O 1
ATOM 713 N N . SER A 1 93 ? 9.653 -2.948 -0.928 1.00 61.56 93 SER A N 1
ATOM 714 C CA . SER A 1 93 ? 9.308 -1.882 0.022 1.00 61.56 93 SER A CA 1
ATOM 715 C C . SER A 1 93 ? 7.875 -1.972 0.546 1.00 61.56 93 SER A C 1
ATOM 717 O O . SER A 1 93 ? 7.590 -1.487 1.636 1.00 61.56 93 SER A O 1
ATOM 719 N N . LEU A 1 94 ? 6.978 -2.632 -0.190 1.00 61.94 94 LEU A N 1
ATOM 720 C CA . LEU A 1 94 ? 5.635 -2.962 0.277 1.00 61.94 94 LEU A CA 1
ATOM 721 C C . LEU A 1 94 ? 5.545 -4.373 0.898 1.00 61.94 94 LEU A C 1
ATOM 723 O O . LEU A 1 94 ? 4.473 -4.760 1.353 1.00 61.94 94 LEU A O 1
ATOM 727 N N . ALA A 1 95 ? 6.638 -5.141 0.972 1.00 60.06 95 ALA A N 1
ATOM 728 C CA . ALA A 1 95 ? 6.608 -6.527 1.456 1.00 60.06 95 ALA A CA 1
ATOM 729 C C . ALA A 1 95 ? 6.225 -6.661 2.942 1.00 60.06 95 ALA A C 1
ATOM 731 O O . ALA A 1 95 ? 5.748 -7.710 3.360 1.00 60.06 95 ALA A O 1
ATOM 732 N N . GLU A 1 96 ? 6.371 -5.600 3.739 1.00 63.62 96 GLU A N 1
ATOM 733 C CA . GLU A 1 96 ? 5.890 -5.566 5.129 1.00 63.62 96 GLU A CA 1
ATOM 734 C C . GLU A 1 96 ? 4.351 -5.436 5.249 1.00 63.62 96 GLU A C 1
ATOM 736 O O . GLU A 1 96 ? 3.802 -5.481 6.360 1.00 63.62 96 GLU A O 1
ATOM 741 N N . GLY A 1 97 ? 3.652 -5.304 4.114 1.00 79.31 97 GLY A N 1
ATOM 742 C CA . GLY A 1 97 ? 2.199 -5.366 4.003 1.00 79.31 97 GLY A CA 1
ATOM 743 C C . GLY A 1 97 ? 1.490 -4.138 4.563 1.00 79.31 97 GLY A C 1
ATOM 744 O O . GLY A 1 97 ? 1.952 -3.001 4.429 1.00 79.31 97 GLY A O 1
ATOM 745 N N . GLY A 1 98 ? 0.355 -4.359 5.225 1.00 83.25 98 GLY A N 1
ATOM 746 C CA . GLY A 1 98 ? -0.471 -3.296 5.796 1.00 83.25 98 GLY A CA 1
ATOM 747 C C . GLY A 1 98 ? 0.253 -2.420 6.818 1.00 83.25 98 GLY A C 1
ATOM 748 O O . GLY A 1 98 ? 0.027 -1.211 6.862 1.00 83.25 98 GLY A O 1
ATOM 749 N N . ALA A 1 99 ? 1.171 -2.994 7.603 1.00 87.31 99 ALA A N 1
ATOM 750 C CA . ALA A 1 99 ? 1.910 -2.240 8.617 1.00 87.31 99 ALA A CA 1
ATOM 751 C C . ALA A 1 99 ? 2.923 -1.258 8.026 1.00 87.31 99 ALA A C 1
ATOM 753 O O . ALA A 1 99 ? 3.227 -0.250 8.663 1.00 87.31 99 ALA A O 1
ATOM 754 N N . ALA A 1 100 ? 3.453 -1.526 6.829 1.00 87.19 100 ALA A N 1
ATOM 755 C CA . ALA A 1 100 ? 4.316 -0.571 6.136 1.00 87.19 100 ALA A CA 1
ATOM 756 C C . ALA A 1 100 ? 3.536 0.705 5.809 1.00 87.19 100 ALA A C 1
ATOM 758 O O . ALA A 1 100 ? 3.991 1.813 6.087 1.00 87.19 100 ALA A O 1
ATOM 759 N N . VAL A 1 101 ? 2.314 0.534 5.290 1.00 87.06 101 VAL A N 1
ATOM 760 C CA . VAL A 1 101 ? 1.407 1.641 4.968 1.00 87.06 101 VAL A CA 1
ATOM 761 C C . VAL A 1 101 ? 1.024 2.397 6.238 1.00 87.06 101 VAL A C 1
ATOM 763 O O . VAL A 1 101 ? 1.158 3.619 6.273 1.00 87.06 101 VAL A O 1
ATOM 766 N N . ALA A 1 102 ? 0.636 1.684 7.299 1.00 91.19 102 ALA A N 1
ATOM 767 C CA . ALA A 1 102 ? 0.285 2.291 8.580 1.00 91.19 102 ALA A CA 1
ATOM 768 C C . ALA A 1 102 ? 1.434 3.129 9.166 1.00 91.19 102 ALA A C 1
ATOM 770 O O . ALA A 1 102 ? 1.231 4.294 9.504 1.00 91.19 102 ALA A O 1
ATOM 771 N N . ARG A 1 103 ? 2.660 2.588 9.205 1.00 90.88 103 ARG A N 1
ATOM 772 C CA . ARG A 1 103 ? 3.846 3.321 9.682 1.00 90.88 103 ARG A CA 1
ATOM 773 C C . ARG A 1 103 ? 4.206 4.505 8.791 1.00 90.88 103 ARG A C 1
ATOM 775 O O . ARG A 1 103 ? 4.540 5.563 9.310 1.00 90.88 103 ARG A O 1
ATOM 782 N N . SER A 1 104 ? 4.095 4.361 7.469 1.00 88.69 104 SER A N 1
ATOM 783 C CA . SER A 1 104 ? 4.359 5.460 6.527 1.00 88.69 104 SER A CA 1
ATOM 784 C C . SER A 1 104 ? 3.380 6.627 6.681 1.00 88.69 104 SER A C 1
ATOM 786 O O . SER A 1 104 ? 3.749 7.770 6.433 1.00 88.69 104 SER A O 1
ATOM 788 N N . ALA A 1 105 ? 2.159 6.347 7.147 1.00 88.62 105 ALA A N 1
ATOM 789 C CA . ALA A 1 105 ? 1.165 7.359 7.486 1.00 88.62 105 ALA A CA 1
ATOM 790 C C . ALA A 1 105 ? 1.408 8.010 8.863 1.00 88.62 105 ALA A C 1
ATOM 792 O O . ALA A 1 105 ? 0.651 8.894 9.249 1.00 88.62 105 ALA A O 1
ATOM 793 N N . GLY A 1 106 ? 2.434 7.584 9.609 1.00 91.19 106 GLY A N 1
ATOM 794 C CA . GLY A 1 106 ? 2.717 8.046 10.972 1.00 91.19 106 GLY A CA 1
ATOM 795 C C . GLY A 1 106 ? 2.020 7.234 12.069 1.00 91.19 106 GLY A C 1
ATOM 796 O O . GLY A 1 106 ? 1.937 7.685 13.209 1.00 91.19 106 GLY A O 1
ATOM 797 N N . GLY A 1 107 ? 1.492 6.050 11.745 1.00 91.69 107 GLY A N 1
ATOM 798 C CA . GLY A 1 107 ? 0.795 5.186 12.693 1.00 91.69 107 GLY A CA 1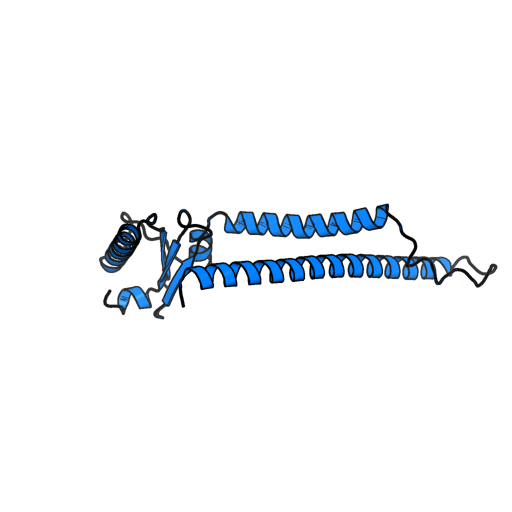
ATOM 799 C C . GLY A 1 107 ? 1.743 4.541 13.698 1.00 91.69 107 GLY A C 1
ATOM 800 O O . GLY A 1 107 ? 2.747 3.931 13.322 1.00 91.69 107 GLY A O 1
ATOM 801 N N . ARG A 1 108 ? 1.382 4.613 14.981 1.00 93.62 108 ARG A N 1
ATOM 802 C CA . ARG A 1 108 ? 2.029 3.870 16.065 1.00 93.62 108 ARG A CA 1
ATOM 803 C C . ARG A 1 108 ? 1.303 2.550 16.286 1.00 93.62 108 ARG A C 1
ATOM 805 O O . ARG A 1 108 ? 0.091 2.541 16.472 1.00 93.62 108 ARG A O 1
ATOM 812 N N . GLU A 1 109 ? 2.041 1.446 16.290 1.00 93.81 109 GLU A N 1
ATOM 813 C CA . GLU A 1 109 ? 1.465 0.125 16.552 1.00 93.81 109 GLU A CA 1
ATOM 814 C C . GLU A 1 109 ? 1.023 -0.005 18.013 1.00 93.81 109 GLU A C 1
ATOM 816 O O . GLU A 1 109 ? 1.765 0.345 18.940 1.00 93.81 109 GLU A O 1
ATOM 821 N N . ILE A 1 110 ? -0.174 -0.550 18.206 1.00 92.19 110 ILE A N 1
ATOM 822 C CA . ILE A 1 110 ? -0.729 -0.892 19.509 1.00 92.19 110 ILE A CA 1
ATOM 823 C C . ILE A 1 110 ? -0.664 -2.405 19.662 1.00 92.19 110 ILE A C 1
ATOM 825 O O . ILE A 1 110 ? -1.172 -3.163 18.840 1.00 92.19 110 ILE A O 1
ATOM 829 N N . VAL A 1 111 ? -0.062 -2.840 20.761 1.00 87.88 111 VAL A N 1
ATOM 830 C CA . VAL A 1 111 ? 0.005 -4.245 21.169 1.00 87.88 111 VAL A CA 1
ATOM 831 C C . VAL A 1 111 ? -0.539 -4.372 22.581 1.00 87.88 111 VAL A C 1
ATOM 833 O O . VAL A 1 111 ? -0.342 -3.476 23.399 1.00 87.88 111 VAL A O 1
ATOM 836 N N . SER A 1 112 ? -1.185 -5.494 22.894 1.00 79.81 112 SER A N 1
ATOM 837 C CA . SER A 1 112 ? -1.920 -5.706 24.150 1.00 79.81 112 SER A CA 1
ATOM 838 C C . SER A 1 112 ? -1.089 -5.419 25.411 1.00 79.81 112 SER A C 1
ATOM 840 O O . SER A 1 112 ? -1.622 -4.927 26.402 1.00 79.81 112 SER A O 1
ATOM 842 N N . GLY A 1 113 ? 0.229 -5.656 25.366 1.00 76.69 113 GLY A N 1
ATOM 843 C CA . GLY A 1 113 ? 1.160 -5.374 26.468 1.00 76.69 113 GLY A CA 1
ATOM 844 C C . GLY A 1 113 ? 1.682 -3.931 26.560 1.00 76.69 113 GLY A C 1
ATOM 845 O O . GLY A 1 113 ? 2.305 -3.586 27.558 1.00 76.69 113 GLY A O 1
ATOM 846 N N . ARG A 1 114 ? 1.454 -3.088 25.544 1.00 77.62 114 ARG A N 1
ATOM 847 C CA . ARG A 1 114 ? 1.909 -1.682 25.475 1.00 77.62 114 ARG A CA 1
ATOM 848 C C . ARG A 1 114 ? 0.764 -0.702 25.175 1.00 77.62 114 ARG A C 1
ATOM 850 O O . ARG A 1 114 ? 1.022 0.440 24.819 1.00 77.62 114 ARG A O 1
ATOM 857 N N . ALA A 1 115 ? -0.483 -1.160 25.260 1.00 78.12 115 ALA A N 1
ATOM 858 C CA . ALA A 1 115 ? -1.651 -0.325 25.018 1.00 78.12 115 ALA A CA 1
ATOM 859 C C . ALA A 1 115 ? -1.791 0.713 26.138 1.00 78.12 115 ALA A C 1
ATOM 861 O O . ALA A 1 115 ? -1.887 0.343 27.316 1.00 78.12 115 ALA A O 1
ATOM 862 N N . ASP A 1 116 ? -1.805 1.988 25.762 1.00 73.19 116 ASP A N 1
ATOM 863 C CA . ASP A 1 116 ? -1.866 3.106 26.694 1.00 73.19 116 ASP A CA 1
ATOM 864 C C . ASP A 1 116 ? -3.334 3.459 26.990 1.00 73.19 116 ASP A C 1
ATOM 866 O O . ASP A 1 116 ? -4.070 4.023 26.178 1.00 73.19 116 ASP A O 1
ATOM 870 N N . GLY A 1 117 ? -3.807 3.039 28.162 1.00 85.50 117 GLY A N 1
ATOM 871 C CA . GLY A 1 117 ? -5.155 3.336 28.643 1.00 85.50 117 GLY A CA 1
ATOM 872 C C . GLY A 1 117 ? -6.289 2.449 28.103 1.00 85.50 117 GLY A C 1
ATOM 873 O O . GLY A 1 117 ? -6.108 1.434 27.428 1.00 85.50 117 GLY A O 1
ATOM 874 N N . PHE A 1 118 ? -7.514 2.818 28.488 1.00 89.06 118 PHE A N 1
ATOM 875 C CA . PHE A 1 118 ? -8.735 2.053 28.208 1.00 89.06 118 PHE A CA 1
ATOM 876 C C . PHE A 1 118 ? -9.112 2.048 26.721 1.00 89.06 118 PHE A C 1
ATOM 878 O O . PHE A 1 118 ? -9.555 1.025 26.203 1.00 89.06 118 PHE A O 1
ATOM 885 N N . LEU A 1 119 ? -8.922 3.175 26.031 1.00 91.25 119 LEU A N 1
ATOM 886 C CA . LEU A 1 119 ? -9.368 3.354 24.650 1.00 91.25 119 LEU A CA 1
ATOM 887 C C . LEU A 1 119 ? -8.616 2.447 23.664 1.00 91.25 119 LEU A C 1
ATOM 889 O O . LEU A 1 119 ? -9.237 1.814 22.815 1.00 91.25 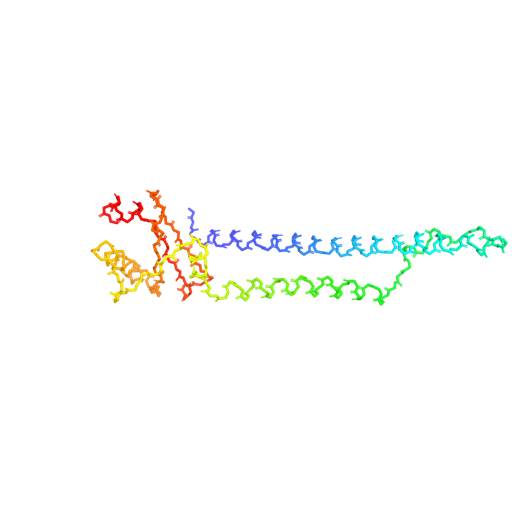119 LEU A O 1
ATOM 893 N N . GLU A 1 120 ? -7.299 2.312 23.815 1.00 92.75 120 GLU A N 1
ATOM 894 C CA . GLU A 1 120 ? -6.487 1.434 22.963 1.00 92.75 120 GLU A CA 1
ATOM 895 C C . GLU A 1 120 ? -6.820 -0.044 23.172 1.00 92.75 120 GLU A C 1
ATOM 897 O O . GLU A 1 120 ? -6.963 -0.799 22.212 1.00 92.75 120 GLU A O 1
ATOM 902 N N . ARG A 1 121 ? -7.014 -0.459 24.430 1.00 92.31 121 ARG A N 1
ATOM 903 C CA . ARG A 1 121 ? -7.443 -1.828 24.761 1.00 92.31 121 ARG A CA 1
ATOM 904 C C . ARG A 1 121 ? -8.822 -2.130 24.196 1.00 92.31 121 ARG A C 1
ATOM 906 O O . ARG A 1 121 ? -9.051 -3.213 23.671 1.00 92.31 121 ARG A O 1
ATOM 913 N N . ARG A 1 122 ? -9.733 -1.162 24.277 1.00 92.44 122 ARG A N 1
ATOM 914 C CA . ARG A 1 122 ? -11.058 -1.275 23.679 1.00 92.44 122 ARG A CA 1
ATOM 915 C C . ARG A 1 122 ? -10.965 -1.458 22.167 1.00 92.44 122 ARG A C 1
ATOM 917 O O . ARG A 1 122 ? -11.634 -2.341 21.644 1.00 92.44 122 ARG A O 1
ATOM 924 N N . LEU A 1 123 ? -10.136 -0.667 21.485 1.00 94.00 123 LEU A N 1
ATOM 925 C CA . LEU A 1 123 ? -9.924 -0.809 20.047 1.00 94.00 123 LEU A CA 1
ATOM 926 C C . LEU A 1 123 ? -9.387 -2.203 19.696 1.00 94.00 123 LEU A C 1
ATOM 928 O O . LEU A 1 123 ? -9.932 -2.839 18.799 1.00 94.00 123 LEU A O 1
ATOM 932 N N . LEU A 1 124 ? -8.376 -2.697 20.420 1.00 94.94 124 LEU A N 1
ATOM 933 C CA . LEU A 1 124 ? -7.849 -4.053 20.220 1.00 94.94 124 LEU A CA 1
ATOM 934 C C . LEU A 1 124 ? -8.946 -5.114 20.361 1.00 94.94 124 LEU A C 1
ATOM 936 O O . LEU A 1 124 ? -9.101 -5.942 19.469 1.00 94.94 124 LEU A O 1
ATOM 940 N N . ASN A 1 125 ? -9.748 -5.038 21.426 1.00 94.06 125 ASN A N 1
ATOM 941 C CA . ASN A 1 125 ? -10.834 -5.989 21.666 1.00 94.06 125 ASN A CA 1
ATOM 942 C C . ASN A 1 125 ? -11.896 -5.941 20.559 1.00 94.06 125 ASN A C 1
ATOM 944 O O . ASN A 1 125 ? -12.402 -6.978 20.147 1.00 94.06 125 ASN A O 1
ATOM 948 N N . ILE A 1 126 ? -12.241 -4.748 20.065 1.00 94.50 126 ILE A N 1
ATOM 949 C CA . ILE A 1 126 ? -13.224 -4.591 18.984 1.00 94.50 126 ILE A CA 1
ATOM 950 C C . ILE A 1 126 ? -12.684 -5.168 17.678 1.00 94.50 126 ILE A C 1
ATOM 952 O O . ILE A 1 126 ? -13.398 -5.883 16.979 1.00 94.50 126 ILE A O 1
ATOM 956 N N . VAL A 1 127 ? -11.425 -4.882 17.345 1.00 94.94 127 VAL A N 1
ATOM 957 C CA . VAL A 1 127 ? -10.788 -5.440 16.148 1.00 94.94 127 VAL A CA 1
ATOM 958 C C . VAL A 1 127 ? -10.716 -6.966 16.239 1.00 94.94 127 VAL A C 1
ATOM 960 O O . VAL A 1 127 ? -10.994 -7.642 15.250 1.00 94.94 127 VAL A O 1
ATOM 963 N N . GLU A 1 128 ? -10.407 -7.513 17.414 1.00 95.44 128 GLU A N 1
ATOM 964 C CA . GLU A 1 128 ? -10.407 -8.954 17.670 1.00 95.44 128 GLU A CA 1
ATOM 965 C C . GLU A 1 128 ? -11.811 -9.566 17.540 1.00 95.44 128 GLU A C 1
ATOM 967 O O . GLU A 1 128 ? -11.973 -10.554 16.826 1.00 95.44 128 GLU A O 1
ATOM 972 N N . GLU A 1 129 ? -12.841 -8.951 18.134 1.00 95.94 129 GLU A N 1
ATOM 973 C CA . GLU A 1 129 ? -14.245 -9.380 18.018 1.00 95.94 129 GLU A CA 1
ATOM 974 C C . GLU A 1 129 ? -14.686 -9.432 16.547 1.00 95.94 129 GLU A C 1
ATOM 976 O O . GLU A 1 129 ? -15.242 -10.434 16.092 1.00 95.94 129 GLU A O 1
ATOM 981 N N . VAL A 1 130 ? -14.384 -8.383 15.772 1.00 94.81 130 VAL A N 1
ATOM 982 C CA . VAL A 1 130 ? -14.731 -8.307 14.345 1.00 94.81 130 VAL A CA 1
ATOM 983 C C . VAL A 1 130 ? -13.947 -9.333 13.524 1.00 94.81 130 VAL A C 1
ATOM 985 O O . VAL A 1 130 ? -14.521 -9.949 12.622 1.00 94.81 130 VAL A O 1
ATOM 988 N N . ALA A 1 131 ? -12.663 -9.548 13.823 1.00 94.81 131 ALA A N 1
ATOM 989 C CA . ALA A 1 131 ? -11.834 -10.527 13.123 1.00 94.81 131 ALA A CA 1
ATOM 990 C C . ALA A 1 131 ? -12.316 -11.963 13.375 1.00 94.81 131 ALA A C 1
ATOM 992 O O . ALA A 1 131 ? -12.505 -12.722 12.421 1.00 94.81 131 ALA A O 1
ATOM 993 N N . LEU A 1 132 ? -12.605 -12.301 14.637 1.00 94.81 132 LEU A N 1
ATOM 994 C CA . LEU A 1 132 ? -13.155 -13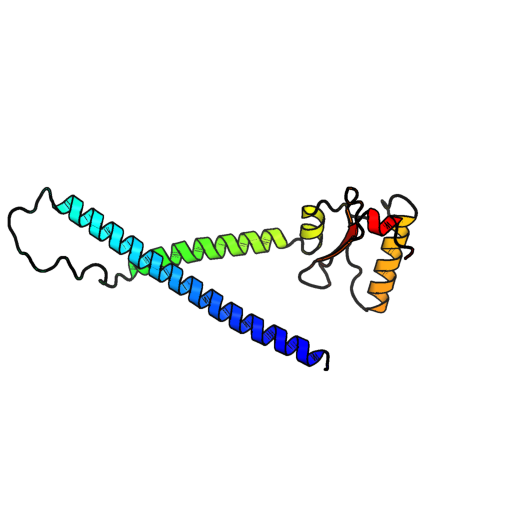.596 15.040 1.00 94.81 132 LEU A CA 1
ATOM 995 C C . LEU A 1 132 ? -14.521 -13.847 14.399 1.00 94.81 132 LEU A C 1
ATOM 997 O O . LEU A 1 132 ? -14.724 -14.896 13.789 1.00 94.81 132 LEU A O 1
ATOM 1001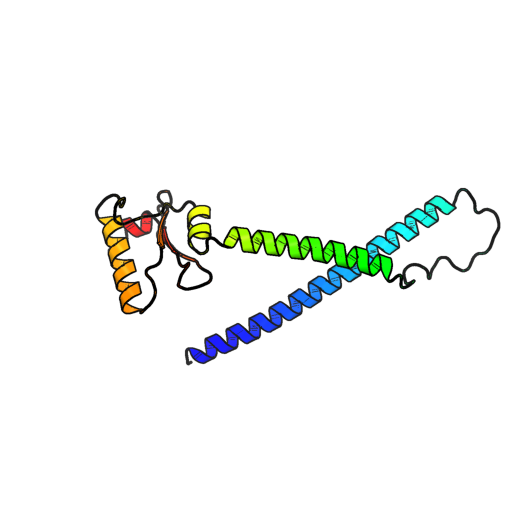 N N . ALA A 1 133 ? -15.433 -12.872 14.464 1.00 95.44 133 ALA A N 1
ATOM 1002 C CA . ALA A 1 133 ? -16.753 -12.977 13.843 1.00 95.44 133 ALA A CA 1
ATOM 1003 C C . ALA A 1 133 ? -16.674 -13.127 12.315 1.00 95.44 133 ALA A C 1
ATOM 1005 O O . ALA A 1 133 ? -17.510 -13.796 11.709 1.00 95.44 133 ALA A O 1
ATOM 1006 N N . SER A 1 134 ? -15.657 -12.527 11.691 1.00 94.19 134 SER A N 1
ATOM 1007 C CA . SER A 1 134 ? -15.432 -12.600 10.244 1.00 94.19 134 SER A CA 1
ATOM 1008 C C . SER A 1 134 ? -14.610 -13.821 9.811 1.00 94.19 134 SER A C 1
ATOM 1010 O O . SER A 1 134 ? -14.432 -14.027 8.611 1.00 94.19 134 SER A O 1
ATOM 1012 N N . GLY A 1 135 ? -14.089 -14.620 10.750 1.00 93.38 135 GLY A N 1
ATOM 1013 C CA . GLY A 1 135 ? -13.231 -15.771 10.455 1.00 93.38 135 GLY A CA 1
ATOM 1014 C C . GLY A 1 135 ? -11.899 -15.399 9.791 1.00 93.38 135 GLY A C 1
ATOM 1015 O O . GLY A 1 135 ? -11.368 -16.184 9.005 1.00 93.38 135 GLY A O 1
ATOM 1016 N N . VAL A 1 136 ? -11.374 -14.200 10.066 1.00 93.00 136 VAL A N 1
ATOM 1017 C CA . VAL A 1 136 ? -10.097 -13.714 9.519 1.00 93.00 136 VAL A CA 1
ATOM 1018 C C . VAL A 1 136 ? -9.033 -13.620 10.621 1.00 93.00 136 VAL A C 1
ATOM 1020 O O . VAL A 1 136 ? -9.379 -13.444 11.789 1.00 93.00 136 VAL A O 1
ATOM 1023 N N . PRO A 1 137 ? -7.733 -13.724 10.287 1.00 92.56 137 PRO A N 1
ATOM 1024 C CA . PRO A 1 137 ? -6.660 -13.430 11.234 1.00 92.56 137 PRO A CA 1
ATOM 1025 C C . PRO A 1 137 ? -6.818 -12.028 11.832 1.00 92.56 137 PRO A C 1
ATOM 1027 O O . PRO A 1 137 ? -7.182 -11.093 11.116 1.00 92.56 137 PRO A O 1
ATOM 1030 N N . VAL A 1 138 ? -6.509 -11.878 13.122 1.00 94.38 138 VAL A N 1
ATOM 1031 C CA . VAL A 1 138 ? -6.541 -10.572 13.796 1.00 94.38 138 VAL A CA 1
ATOM 1032 C C . VAL A 1 138 ? -5.483 -9.660 13.156 1.00 94.38 138 VAL A C 1
ATOM 1034 O O . VAL A 1 138 ? -4.294 -9.991 13.205 1.00 94.38 138 VAL A O 1
ATOM 1037 N N . PRO A 1 139 ? -5.878 -8.539 12.524 1.00 94.44 139 PRO A N 1
ATOM 1038 C CA . PRO A 1 139 ? -4.934 -7.641 11.877 1.00 94.44 139 PRO A CA 1
ATOM 1039 C C . PRO A 1 139 ? -4.134 -6.852 12.917 1.00 94.44 139 PRO A C 1
ATOM 1041 O O . PRO A 1 139 ? -4.585 -6.628 14.041 1.00 94.44 139 PRO A O 1
ATOM 1044 N N . ARG A 1 140 ? -2.957 -6.363 12.520 1.00 93.62 140 ARG A N 1
ATOM 1045 C CA . ARG A 1 140 ? -2.177 -5.439 13.360 1.00 93.62 140 ARG A CA 1
ATOM 1046 C C . ARG A 1 140 ? -2.911 -4.106 13.494 1.00 93.62 140 ARG A C 1
ATOM 1048 O O . ARG A 1 140 ? -3.460 -3.614 12.511 1.00 93.62 140 ARG A O 1
ATOM 1055 N N . VAL A 1 141 ? -2.899 -3.506 14.681 1.00 95.19 141 VAL A N 1
ATOM 1056 C CA . VAL A 1 141 ? -3.653 -2.278 14.967 1.00 95.19 141 VAL A CA 1
ATOM 1057 C C . VAL A 1 141 ? -2.706 -1.108 15.186 1.00 95.19 141 VAL A C 1
ATOM 1059 O O . VAL A 1 141 ? -1.732 -1.217 15.925 1.00 95.19 141 VAL A O 1
ATOM 1062 N N . PHE A 1 142 ? -3.001 0.022 14.551 1.00 95.44 142 PHE A N 1
ATOM 1063 C CA . PHE A 1 142 ? -2.215 1.247 14.633 1.00 95.44 142 PHE A CA 1
ATOM 1064 C C . PHE A 1 142 ? -3.096 2.436 15.004 1.00 95.44 142 PHE A C 1
ATOM 1066 O O . PHE A 1 142 ? -4.262 2.498 14.607 1.00 95.44 142 PHE A O 1
ATOM 1073 N N . VAL A 1 143 ? -2.519 3.413 15.706 1.00 95.19 143 VAL A N 1
ATOM 1074 C CA . VAL A 1 143 ? -3.159 4.707 15.958 1.00 95.19 143 VAL A CA 1
ATOM 1075 C C . VAL A 1 143 ? -2.327 5.865 15.427 1.00 95.19 143 VAL A C 1
ATOM 1077 O O . VAL A 1 143 ? -1.108 5.916 15.595 1.00 95.19 143 VAL A O 1
ATOM 1080 N N . LEU A 1 144 ? -3.006 6.804 14.768 1.00 95.38 144 LEU A N 1
ATOM 1081 C CA . LEU A 1 144 ? -2.453 8.099 14.380 1.00 95.38 144 LEU A CA 1
ATOM 1082 C C . LEU A 1 144 ? -2.684 9.097 15.518 1.00 95.38 144 LEU A C 1
ATOM 1084 O O . LEU A 1 144 ? -3.748 9.712 15.598 1.00 95.38 144 LEU A O 1
ATOM 1088 N N . GLU A 1 145 ? -1.688 9.251 16.393 1.00 91.12 145 GLU A N 1
ATOM 1089 C CA . GLU A 1 145 ? -1.772 10.116 17.586 1.00 91.12 145 GLU A CA 1
ATOM 1090 C C . GLU A 1 145 ? -1.999 11.592 17.254 1.00 91.12 145 GLU A C 1
ATOM 1092 O O . GLU A 1 145 ? -2.668 12.312 17.988 1.00 91.12 145 GLU A O 1
ATOM 1097 N N . GLN A 1 146 ? -1.428 12.046 16.142 1.00 91.06 146 GLN A N 1
ATOM 1098 C CA . GLN A 1 146 ? -1.385 13.460 15.768 1.00 91.06 146 GLN A CA 1
ATOM 1099 C C . GLN A 1 146 ? -2.588 13.888 14.918 1.00 91.06 146 GLN A C 1
ATOM 1101 O O . GLN A 1 146 ? -2.652 15.040 14.500 1.00 91.06 146 GLN A O 1
ATOM 1106 N N . GLU A 1 147 ? -3.537 12.982 14.660 1.00 93.94 147 GLU A N 1
ATOM 1107 C CA . GLU A 1 147 ? -4.690 13.240 13.797 1.00 93.94 147 GLU A CA 1
ATOM 1108 C C . GLU A 1 147 ? -5.986 13.371 14.626 1.00 93.94 147 GLU A C 1
ATOM 1110 O O . GLU A 1 147 ? -6.552 12.360 15.064 1.00 93.94 147 GLU A O 1
ATOM 1115 N N . PRO A 1 148 ? -6.482 14.604 14.860 1.00 91.88 148 PRO A N 1
ATOM 1116 C CA . PRO A 1 148 ? -7.697 14.851 15.638 1.00 91.88 148 PRO A CA 1
ATOM 1117 C C . PRO A 1 148 ? -8.988 14.639 14.831 1.00 91.88 148 PRO A C 1
ATOM 1119 O O . PRO A 1 148 ? -10.083 14.677 15.405 1.00 91.88 148 PRO A O 1
ATOM 1122 N N . GLY A 1 149 ? -8.899 14.452 13.509 1.00 94.19 149 GLY A N 1
ATOM 1123 C CA . GLY A 1 149 ? -10.032 14.065 12.674 1.00 94.19 149 GLY A CA 1
ATOM 1124 C C . GLY A 1 149 ? -10.552 12.665 13.013 1.00 94.19 149 GLY A C 1
ATOM 1125 O O . GLY A 1 149 ? -9.855 11.854 13.617 1.00 94.19 149 GLY A O 1
ATOM 1126 N N . ILE A 1 150 ? -11.789 12.357 12.618 1.00 95.19 150 ILE A N 1
ATOM 1127 C CA . ILE A 1 150 ? -12.360 11.006 12.730 1.00 95.19 150 ILE A CA 1
ATOM 1128 C C . ILE A 1 150 ? -12.083 10.279 11.415 1.00 95.19 150 ILE A C 1
ATOM 1130 O O . ILE A 1 150 ? -12.697 10.597 10.397 1.00 95.19 150 ILE A O 1
ATOM 1134 N N . ASN A 1 151 ? -11.151 9.326 11.423 1.00 94.94 151 ASN A N 1
ATOM 1135 C CA . ASN A 1 151 ? -10.841 8.511 10.255 1.00 94.94 151 ASN A CA 1
ATOM 1136 C C . ASN A 1 151 ? -10.295 7.135 10.667 1.00 94.94 151 ASN A C 1
ATOM 1138 O O . ASN A 1 151 ? -9.774 6.947 11.768 1.00 94.94 151 ASN A O 1
ATOM 1142 N N . ALA A 1 152 ? -10.405 6.175 9.759 1.00 95.06 152 ALA A N 1
ATOM 1143 C CA . ALA A 1 152 ? -9.778 4.871 9.864 1.00 95.06 152 ALA A CA 1
ATOM 1144 C C . ALA A 1 152 ? -9.553 4.292 8.465 1.00 95.06 152 ALA A C 1
ATOM 1146 O O . ALA A 1 152 ? -10.324 4.544 7.538 1.00 95.06 152 ALA A O 1
ATOM 1147 N N . PHE A 1 153 ? -8.514 3.478 8.310 1.00 95.06 153 PHE A N 1
ATOM 1148 C CA . PHE A 1 153 ? -8.270 2.733 7.080 1.00 95.06 153 PHE A CA 1
ATOM 1149 C C . PHE A 1 153 ? -7.675 1.359 7.376 1.00 95.06 153 PHE A C 1
ATOM 1151 O O . PHE A 1 153 ? -7.049 1.145 8.412 1.00 95.06 153 PHE A O 1
ATOM 1158 N N . ALA A 1 154 ? -7.847 0.430 6.438 1.00 93.56 154 ALA A N 1
ATOM 1159 C CA . ALA A 1 154 ? -7.217 -0.883 6.470 1.00 93.56 154 ALA A CA 1
ATOM 1160 C C . ALA A 1 154 ? -6.332 -1.065 5.232 1.00 93.56 154 ALA A C 1
ATOM 1162 O O . ALA A 1 154 ? -6.709 -0.665 4.129 1.00 93.56 154 ALA A O 1
ATOM 1163 N N . ALA A 1 155 ? -5.156 -1.658 5.415 1.00 91.38 155 ALA A N 1
ATOM 1164 C CA . ALA A 1 155 ? -4.182 -1.905 4.357 1.00 91.38 155 ALA A CA 1
ATOM 1165 C C . ALA A 1 155 ? -3.621 -3.329 4.458 1.00 91.38 155 ALA A C 1
ATOM 1167 O O . ALA A 1 155 ? -3.592 -3.906 5.540 1.00 91.38 155 ALA A O 1
ATOM 1168 N N . GLY A 1 156 ? -3.161 -3.886 3.339 1.00 88.44 156 GLY A N 1
ATOM 1169 C CA . GLY A 1 156 ? -2.592 -5.235 3.245 1.00 88.44 156 GLY A CA 1
ATOM 1170 C C . GLY A 1 156 ? -2.808 -5.832 1.855 1.00 88.44 156 GLY A C 1
ATOM 1171 O O . GLY A 1 156 ? -3.743 -5.442 1.153 1.00 88.44 156 GLY A O 1
ATOM 1172 N N . PHE A 1 157 ? -1.943 -6.755 1.437 1.00 82.31 157 PHE A N 1
ATOM 1173 C CA . PHE A 1 157 ? -2.118 -7.509 0.187 1.00 82.31 157 PHE A CA 1
ATOM 1174 C C . PHE A 1 157 ? -3.007 -8.740 0.366 1.00 82.31 157 PHE A C 1
ATOM 1176 O O . PHE A 1 157 ? -3.607 -9.224 -0.594 1.00 82.31 157 PHE A O 1
ATOM 1183 N N . SER A 1 158 ? -3.086 -9.245 1.590 1.00 85.31 158 SER A N 1
ATOM 1184 C CA . SER A 1 158 ? -3.845 -10.410 2.018 1.00 85.31 158 SER A CA 1
ATOM 1185 C C . SER A 1 158 ? -4.402 -10.188 3.431 1.00 85.31 158 SER A C 1
ATOM 1187 O O . SER A 1 158 ? -4.170 -9.161 4.068 1.00 85.31 158 SER A O 1
ATOM 1189 N N . LEU A 1 159 ? -5.146 -11.168 3.943 1.00 86.75 159 LEU A N 1
ATOM 1190 C CA . LEU A 1 159 ? -5.658 -11.126 5.314 1.00 86.75 159 LEU A CA 1
ATOM 1191 C C . LEU A 1 159 ? -4.564 -11.380 6.369 1.00 86.75 159 LEU A C 1
ATOM 1193 O O . LEU A 1 159 ? -4.737 -10.993 7.517 1.00 86.75 159 LEU A O 1
ATOM 1197 N N . HIS A 1 160 ? -3.443 -12.012 6.002 1.00 85.62 160 HIS A N 1
ATOM 1198 C CA . HIS A 1 160 ? -2.361 -12.342 6.941 1.00 85.62 160 HIS A CA 1
ATOM 1199 C C . HIS A 1 160 ? -1.410 -11.172 7.212 1.00 85.62 160 HIS A C 1
ATOM 1201 O O . HIS A 1 160 ? -0.774 -11.128 8.260 1.00 85.62 160 HIS A O 1
ATOM 1207 N N . ASP A 1 161 ? -1.312 -10.219 6.285 1.00 87.00 161 ASP A N 1
ATOM 1208 C CA . ASP A 1 161 ? -0.483 -9.017 6.409 1.00 87.00 161 ASP A CA 1
ATOM 1209 C C . ASP A 1 161 ? -1.318 -7.747 6.628 1.00 87.00 161 ASP A C 1
ATOM 1211 O O . ASP A 1 161 ? -0.786 -6.635 6.556 1.00 87.00 161 ASP A O 1
ATOM 1215 N N . ALA A 1 162 ? -2.612 -7.914 6.911 1.00 90.75 162 ALA A N 1
ATOM 1216 C CA . ALA A 1 162 ? -3.542 -6.823 7.129 1.00 90.75 162 ALA A CA 1
ATOM 1217 C C . ALA A 1 162 ? -3.167 -5.986 8.364 1.00 90.75 162 ALA A C 1
ATOM 1219 O O . ALA A 1 162 ? -2.738 -6.496 9.405 1.00 90.75 162 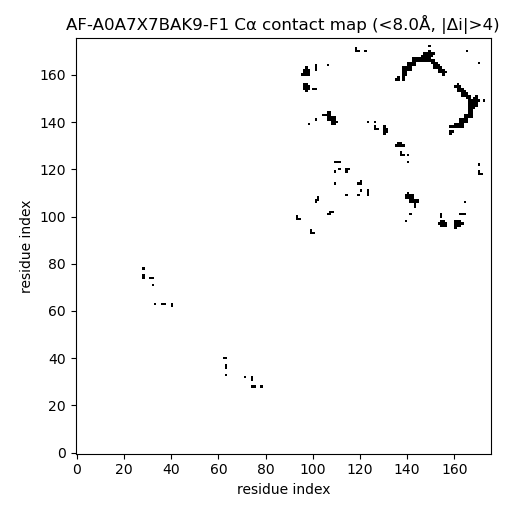ALA A O 1
ATOM 1220 N N . ALA A 1 163 ? -3.365 -4.677 8.243 1.00 94.00 163 ALA A N 1
ATOM 1221 C CA . ALA A 1 163 ? -3.279 -3.725 9.335 1.00 94.00 163 ALA A CA 1
ATOM 1222 C C . ALA A 1 163 ? -4.475 -2.772 9.297 1.00 94.00 163 ALA A C 1
ATOM 1224 O O . ALA A 1 163 ? -4.894 -2.341 8.222 1.00 94.00 163 ALA A O 1
ATOM 1225 N N . VAL A 1 164 ? -4.993 -2.433 10.472 1.00 95.69 164 VAL A N 1
ATOM 1226 C CA . VAL A 1 164 ? -6.062 -1.455 10.681 1.00 95.69 164 VAL A CA 1
ATOM 1227 C C . VAL A 1 164 ? -5.468 -0.262 11.414 1.00 95.69 164 VAL A C 1
ATOM 1229 O O . VAL A 1 164 ? -4.862 -0.417 12.469 1.00 95.69 164 VAL A O 1
ATOM 1232 N N . THR A 1 165 ? -5.655 0.930 10.861 1.00 96.19 165 THR A N 1
ATOM 1233 C CA . THR A 1 165 ? -5.173 2.185 11.439 1.00 96.19 165 THR A CA 1
ATOM 1234 C C . THR A 1 165 ? -6.357 3.079 11.762 1.00 96.19 165 THR A C 1
ATOM 1236 O O . THR A 1 165 ? -7.211 3.299 10.903 1.00 96.19 165 THR A O 1
ATOM 1239 N N . VAL A 1 166 ? -6.398 3.619 12.977 1.00 96.06 166 VAL A N 1
ATOM 1240 C CA . VAL A 1 166 ? -7.463 4.509 13.460 1.00 96.06 166 VAL A CA 1
ATOM 1241 C C . VAL A 1 166 ? -6.850 5.825 13.932 1.00 96.06 166 VAL A C 1
ATOM 1243 O O . VAL A 1 166 ? -5.742 5.851 14.456 1.00 96.06 166 VAL A O 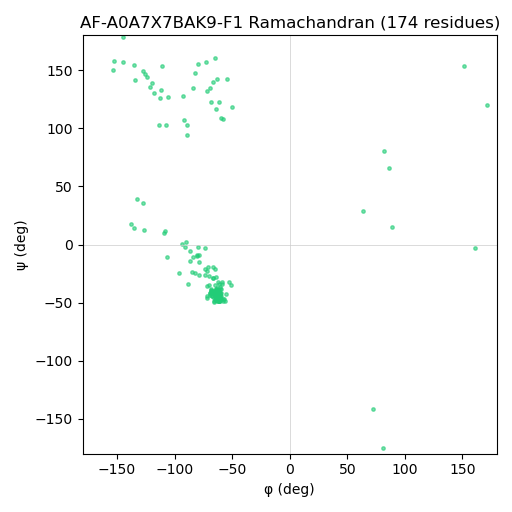1
ATOM 1246 N N . THR A 1 167 ? -7.523 6.950 13.732 1.00 96.00 167 THR A N 1
ATOM 1247 C CA . THR A 1 167 ? -7.029 8.241 14.231 1.00 96.00 167 THR A CA 1
ATOM 1248 C C . THR A 1 167 ? -7.322 8.431 15.714 1.00 96.00 167 THR A C 1
ATOM 1250 O O . THR A 1 167 ? -8.292 7.881 16.242 1.00 96.00 167 THR A O 1
ATOM 1253 N N . ARG A 1 168 ? -6.533 9.271 16.395 1.00 93.44 168 ARG A N 1
ATOM 1254 C CA . ARG A 1 168 ? -6.810 9.670 17.781 1.00 93.44 168 ARG A CA 1
ATOM 1255 C C . ARG A 1 168 ? -8.210 10.266 17.926 1.00 93.44 168 ARG A C 1
ATOM 1257 O O . ARG A 1 168 ? -8.946 9.898 18.838 1.00 93.44 168 ARG A O 1
ATOM 1264 N N . GLY A 1 169 ? -8.612 11.112 16.976 1.00 93.19 169 GLY A N 1
ATOM 1265 C CA . GLY A 1 169 ? -9.950 11.698 16.957 1.00 93.19 169 GLY A CA 1
ATOM 1266 C C . GLY A 1 169 ? -11.077 10.668 16.855 1.00 93.19 169 GLY A C 1
ATOM 1267 O O . GLY A 1 169 ? -12.111 10.842 17.496 1.00 93.19 169 GLY A O 1
ATOM 1268 N N . ALA A 1 170 ? -10.890 9.580 16.102 1.00 94.62 170 ALA A N 1
ATOM 1269 C CA . ALA A 1 170 ? -11.858 8.485 16.059 1.00 94.62 170 ALA A CA 1
ATOM 1270 C C . ALA A 1 170 ? -11.892 7.712 17.386 1.00 94.62 170 ALA A C 1
ATOM 1272 O O . ALA A 1 170 ? -12.974 7.444 17.899 1.00 94.62 170 ALA A O 1
ATOM 1273 N N . LEU A 1 171 ? -10.725 7.428 17.969 1.00 92.56 171 LEU A N 1
ATOM 1274 C CA . LEU A 1 171 ? -10.593 6.697 19.230 1.00 92.56 171 LEU A CA 1
ATOM 1275 C C . LEU A 1 171 ? -11.295 7.400 20.410 1.00 92.56 171 LEU A C 1
ATOM 1277 O O . LEU A 1 171 ? -11.883 6.744 21.266 1.00 92.56 171 LEU A O 1
ATOM 1281 N N . GLU A 1 172 ? -11.221 8.730 20.464 1.00 92.00 172 GLU A N 1
ATOM 1282 C CA . GLU A 1 172 ? -11.769 9.526 21.570 1.00 92.00 172 GLU A CA 1
ATOM 1283 C C . GLU A 1 172 ? -13.232 9.931 21.372 1.00 92.00 172 GLU A C 1
ATOM 1285 O O . GLU A 1 172 ? -13.973 10.059 22.347 1.00 92.00 172 GLU A O 1
ATOM 1290 N N . ARG A 1 173 ? -13.653 10.180 20.125 1.00 91.62 173 ARG A N 1
ATOM 1291 C CA . ARG A 1 173 ? -14.984 10.740 19.836 1.00 91.62 173 ARG A CA 1
ATOM 1292 C C . ARG A 1 173 ? -16.020 9.687 19.484 1.00 91.62 173 ARG A C 1
ATOM 1294 O O . ARG A 1 173 ? -17.211 9.955 19.630 1.00 91.62 173 ARG A O 1
ATOM 1301 N N . LEU A 1 174 ? -15.600 8.522 18.993 1.00 90.56 174 LEU A N 1
ATOM 1302 C CA . LEU A 1 174 ? -16.532 7.446 18.688 1.00 90.56 174 LEU A CA 1
ATOM 1303 C C . LEU A 1 174 ? -16.829 6.638 19.947 1.00 90.56 174 LEU A C 1
ATOM 1305 O O . LEU A 1 174 ? -15.957 6.276 20.733 1.00 90.56 174 LEU A O 1
ATOM 1309 N N . THR A 1 175 ? -18.112 6.360 20.143 1.00 81.44 175 THR A N 1
ATOM 1310 C CA . THR A 1 175 ? -18.602 5.632 21.310 1.00 81.44 175 THR A CA 1
ATOM 1311 C C . THR A 1 175 ? -18.394 4.137 21.202 1.00 81.44 175 THR A C 1
ATOM 1313 O O . THR A 1 175 ? -18.619 3.469 22.210 1.00 81.44 175 THR A O 1
ATOM 1316 N N . ARG A 1 176 ? -17.983 3.606 20.045 1.00 61.75 176 ARG A N 1
ATOM 1317 C CA . ARG A 1 176 ? -17.604 2.212 19.813 1.00 61.75 176 ARG A CA 1
ATOM 1318 C C . ARG A 1 176 ? -16.689 2.127 18.598 1.00 61.75 176 ARG A C 1
ATOM 1320 O O . ARG A 1 176 ? -16.983 2.832 17.610 1.00 61.75 176 ARG A O 1
#

Mean predicted aligned error: 13.92 Å

Solvent-accessible surface area (backbone atoms only — not comparable to full-atom values): 9963 Å² total; per-residue (Å²): 136,62,76,66,63,55,55,52,54,50,54,56,50,52,53,52,51,51,50,52,49,52,51,49,53,53,50,50,53,52,49,52,52,51,50,54,38,47,50,51,51,55,51,55,50,66,67,42,70,86,75,57,86,86,77,78,93,84,72,82,89,72,58,74,75,60,88,49,71,65,63,50,49,50,53,53,48,52,52,47,49,54,53,48,48,53,49,51,50,52,51,58,70,47,64,65,25,6,51,42,56,36,44,74,75,59,29,45,79,55,45,93,92,70,41,74,60,68,60,47,48,50,50,52,53,50,49,42,52,53,18,60,76,67,76,44,62,70,52,50,40,26,37,26,76,89,37,74,55,75,48,70,53,73,38,46,89,48,63,88,37,23,17,41,32,35,18,38,23,30,60,72,70,45,95,119

Secondary structure (DSSP, 8-state):
--HHHHHHHHHHHHHHHHHHHHHHHHHHHHHHHHHHHHHHHHHHHHTTTTS-SSS-SS-STTSTT---HHHHHHHHHHHHHHHHHHHHHHHHHTTTTHHHHHHHTTPEEE-TTT--HHHHHHHHHHHHHHHHHHT-PPPEEEEETT--S--EEEE-SSSSS-EEEEEHHHHHH---